Protein AF-A0A2S9F6Z8-F1 (afdb_monomer)

Mean predicted aligned error: 4.79 Å

Radius of gyration: 13.02 Å; Cα contacts (8 Å, |Δi|>4): 115; chains: 1; bounding box: 36×22×30 Å

Nearest PDB structures (foldseek):
  5nxl-assembly1_A  TM=7.318E-01  e=9.698E-03  T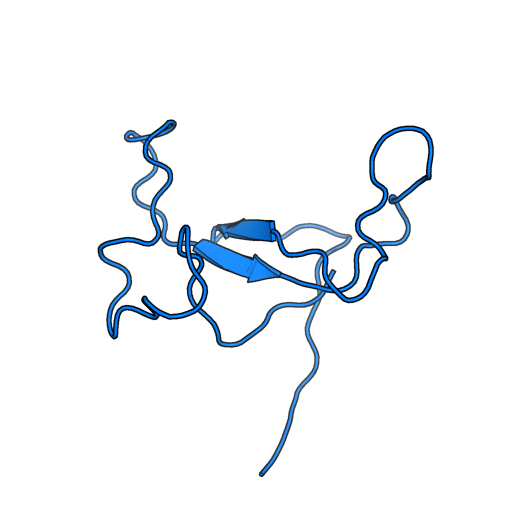hermomonospora curvata DSM 43183

Solvent-accessible surface area (backbone atoms only — not comparable to full-atom values): 4756 Å² total; per-residue (Å²): 40,28,54,52,95,46,62,30,42,100,53,86,84,60,59,65,99,52,67,84,71,22,49,4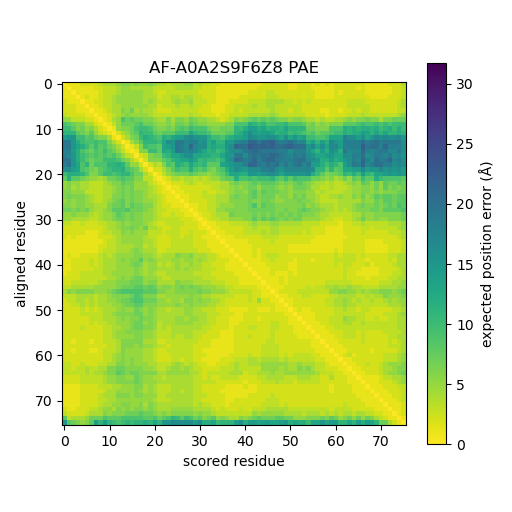9,87,91,43,73,89,49,88,52,43,18,29,29,30,34,55,30,42,95,80,52,39,82,93,81,36,73,34,58,41,85,88,36,72,43,74,41,51,77,88,64,87,53,100,59,55,52,69,74,89,84,87,133

pLDDT: mean 88.37, std 11.23, range [56.84, 97.81]

Foldseek 3Di:
DAFDPFFDDPDPPPRDPDQPRQDDPVCVVDPFGWGKDAQDFPVADPVPHPRNDRPHIDTDGPVDDDPGYYHDDDDD

Secondary structure (DSSP, 8-state):
-EEEEEE--SSSS---SSGGG-S-TT-TT----EEEEES--TT--TTT--TTSTT-EEEEETT---TT-EE-----

Structure (mmCIF, N/CA/C/O backbone):
data_AF-A0A2S9F6Z8-F1
#
_entry.id   AF-A0A2S9F6Z8-F1
#
loop_
_atom_site.group_PDB
_atom_site.id
_atom_site.type_symbol
_atom_site.label_atom_id
_atom_site.label_alt_id
_atom_site.label_comp_id
_atom_site.label_asym_id
_atom_site.label_entity_id
_atom_site.label_seq_id
_atom_site.pdbx_PDB_ins_code
_atom_site.Cartn_x
_atom_site.Cartn_y
_atom_site.Cartn_z
_atom_site.occupancy
_atom_site.B_iso_or_equiv
_atom_site.auth_seq_id
_atom_site.auth_comp_id
_atom_site.auth_asym_id
_atom_site.auth_atom_id
_atom_site.pdbx_PDB_model_num
ATOM 1 N N . TRP A 1 1 ? 3.872 -0.863 -5.111 1.00 97.56 1 TRP A N 1
ATOM 2 C CA . TRP A 1 1 ? 3.055 -1.416 -4.017 1.00 97.56 1 TRP A CA 1
ATOM 3 C C . TRP A 1 1 ? 1.785 -0.615 -3.963 1.00 97.56 1 TRP A C 1
ATOM 5 O O . TRP A 1 1 ? 1.826 0.556 -4.317 1.00 97.56 1 TRP A O 1
ATOM 15 N N 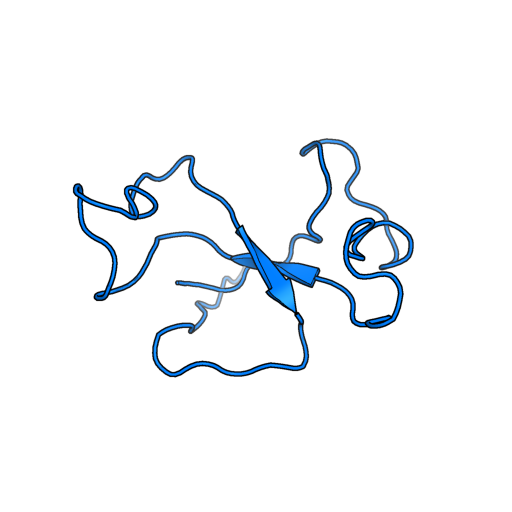. GLU A 1 2 ? 0.689 -1.211 -3.523 1.00 97.50 2 GLU A N 1
ATOM 16 C CA . GLU A 1 2 ? -0.597 -0.524 -3.467 1.00 97.50 2 GLU A CA 1
ATOM 17 C C . GLU A 1 2 ? -1.267 -0.693 -2.111 1.00 97.50 2 GLU A C 1
ATOM 19 O O . GLU A 1 2 ? -1.332 -1.812 -1.588 1.00 97.50 2 GLU A O 1
ATOM 24 N N . TRP A 1 3 ? -1.751 0.418 -1.555 1.00 96.25 3 TRP A N 1
ATOM 25 C CA . TRP A 1 3 ? -2.559 0.431 -0.341 1.00 96.25 3 TRP A CA 1
ATOM 26 C C . TRP A 1 3 ? -3.879 -0.310 -0.526 1.00 96.25 3 TRP A C 1
ATOM 28 O O . TRP A 1 3 ? -4.526 -0.222 -1.568 1.00 96.25 3 TRP A O 1
ATOM 38 N N . THR A 1 4 ? -4.290 -1.003 0.532 1.00 93.62 4 THR A N 1
ATOM 39 C CA . THR A 1 4 ? -5.603 -1.642 0.640 1.00 93.62 4 THR A CA 1
ATOM 40 C C . THR A 1 4 ? -6.351 -1.102 1.852 1.00 93.62 4 THR A C 1
ATOM 42 O O . THR A 1 4 ? -5.771 -0.424 2.707 1.00 93.62 4 THR A O 1
ATOM 45 N N . CYS A 1 5 ? -7.648 -1.404 1.935 1.00 90.62 5 CYS A N 1
ATOM 46 C CA . CYS A 1 5 ? -8.442 -0.958 3.068 1.00 90.62 5 CYS A CA 1
ATOM 47 C C . CYS A 1 5 ? -8.149 -1.732 4.367 1.00 90.62 5 CYS A C 1
ATOM 49 O O . CYS A 1 5 ? -8.464 -1.240 5.452 1.00 90.62 5 CYS A O 1
ATOM 51 N N . ASP A 1 6 ? -7.513 -2.895 4.245 1.00 88.88 6 ASP A N 1
ATOM 52 C CA . ASP A 1 6 ? -7.320 -3.872 5.309 1.00 88.88 6 ASP A CA 1
ATOM 53 C C . ASP A 1 6 ? -6.251 -3.445 6.322 1.00 88.88 6 ASP A C 1
ATOM 55 O O . ASP A 1 6 ? -5.151 -3.002 5.963 1.00 88.88 6 ASP A O 1
ATOM 59 N N . TRP A 1 7 ? -6.547 -3.646 7.603 1.00 89.25 7 TRP A N 1
ATOM 60 C CA . TRP A 1 7 ? -5.565 -3.522 8.676 1.00 89.25 7 TRP A CA 1
ATOM 61 C C . TRP A 1 7 ? -4.618 -4.727 8.679 1.00 89.25 7 TRP A C 1
ATOM 63 O O . TRP A 1 7 ? -5.009 -5.855 8.375 1.00 89.25 7 TRP A O 1
ATOM 73 N N . TYR A 1 8 ? -3.338 -4.511 8.994 1.00 87.69 8 TYR A N 1
ATOM 74 C CA . TYR A 1 8 ? -2.379 -5.611 9.010 1.00 87.69 8 TYR A CA 1
ATOM 75 C C . TYR A 1 8 ? -2.431 -6.369 10.343 1.00 87.69 8 TYR A C 1
ATOM 77 O O . TYR A 1 8 ? -1.988 -5.849 11.357 1.00 87.69 8 TYR A O 1
ATOM 85 N N . GLY A 1 9 ? -2.903 -7.618 10.314 1.00 82.31 9 GLY A N 1
ATOM 86 C CA . GLY A 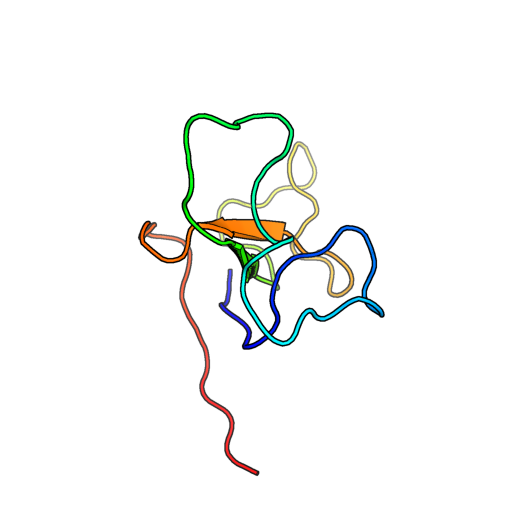1 9 ? -2.795 -8.584 11.420 1.00 82.31 9 GLY A CA 1
ATOM 87 C C . GLY A 1 9 ? -1.926 -9.802 11.078 1.00 82.31 9 GLY A C 1
ATOM 88 O O . GLY A 1 9 ? -1.582 -10.018 9.912 1.00 82.31 9 GLY A O 1
ATOM 89 N N . SER A 1 10 ? -1.576 -10.623 12.072 1.00 75.06 10 SER A N 1
ATOM 90 C CA . SER A 1 10 ? -0.841 -11.887 11.861 1.00 75.06 10 SER A CA 1
ATOM 91 C C . SER A 1 10 ? -1.635 -12.876 10.998 1.00 75.06 10 SER A C 1
ATOM 93 O O . SER A 1 10 ? -1.074 -13.509 10.102 1.00 75.06 10 SER A O 1
ATOM 95 N N . THR A 1 11 ? -2.952 -12.943 11.202 1.00 73.81 11 THR A N 1
ATOM 96 C CA . THR A 1 11 ? -3.891 -13.707 10.372 1.00 73.81 11 THR A CA 1
ATOM 97 C C . THR A 1 11 ? -4.722 -12.777 9.479 1.00 73.81 11 THR A C 1
ATOM 99 O O . THR A 1 11 ? -4.617 -11.551 9.558 1.00 73.81 11 THR A O 1
ATOM 102 N N . ARG A 1 12 ? -5.478 -13.345 8.531 1.00 66.88 12 ARG A N 1
ATOM 103 C CA . ARG A 1 12 ? -6.435 -12.592 7.695 1.00 66.88 12 ARG A CA 1
ATOM 104 C C . ARG A 1 12 ? -7.811 -12.460 8.354 1.00 66.88 12 ARG A C 1
ATOM 106 O O . ARG A 1 12 ? -8.546 -11.557 7.971 1.00 66.88 12 ARG A O 1
ATOM 113 N N . ASP A 1 13 ? -8.109 -13.323 9.325 1.00 63.38 13 ASP A N 1
ATOM 114 C CA . ASP A 1 13 ? -9.424 -13.427 9.967 1.00 63.38 13 ASP A CA 1
ATOM 115 C C . ASP A 1 13 ? -9.605 -12.421 11.103 1.00 63.38 13 ASP A C 1
ATOM 117 O O . ASP A 1 13 ? -10.704 -11.925 11.333 1.00 63.38 13 ASP A O 1
ATOM 121 N N . THR A 1 14 ? -8.521 -12.034 11.772 1.00 56.84 14 THR A N 1
ATOM 122 C CA . THR A 1 14 ? -8.541 -10.931 12.732 1.00 56.84 14 THR A CA 1
ATOM 123 C C . THR A 1 14 ? -8.324 -9.616 11.992 1.00 56.84 14 THR A C 1
ATOM 125 O O . THR A 1 14 ? -7.209 -9.097 11.939 1.00 56.84 14 THR A O 1
ATOM 128 N N . GLN A 1 15 ? -9.382 -9.099 11.373 1.00 62.94 15 GLN A N 1
ATOM 129 C CA . GLN A 1 15 ? -9.471 -7.688 10.999 1.00 62.94 15 GLN A CA 1
ATOM 130 C C . GLN A 1 15 ? -10.043 -6.954 12.210 1.00 62.94 15 GLN A C 1
ATOM 132 O O . GLN A 1 15 ? -11.264 -6.957 12.391 1.00 62.94 15 GLN A O 1
ATOM 137 N N . PRO A 1 16 ? -9.212 -6.377 13.093 1.00 59.94 16 PRO A N 1
ATOM 138 C CA . PRO A 1 16 ? -9.758 -5.610 14.191 1.00 59.94 16 PRO A CA 1
ATOM 139 C C . PRO A 1 16 ? -10.507 -4.408 13.600 1.00 59.94 16 PRO A C 1
ATOM 141 O O . PRO A 1 16 ? -10.072 -3.791 12.625 1.00 59.94 16 PRO A O 1
ATOM 144 N N . CYS A 1 17 ? -11.644 -4.063 14.204 1.00 63.06 17 CYS A N 1
ATOM 145 C CA . CYS A 1 17 ? -12.464 -2.906 13.819 1.00 63.06 17 CYS A CA 1
ATOM 146 C C . CYS A 1 17 ? -11.702 -1.569 13.853 1.00 63.06 17 CYS A C 1
ATOM 148 O O . CYS A 1 17 ? -12.150 -0.538 13.360 1.00 63.06 17 CYS A O 1
ATOM 150 N N . CYS A 1 18 ? -10.561 -1.605 14.522 1.00 58.72 18 CYS A N 1
ATOM 151 C CA . CYS A 1 18 ? -9.944 -0.548 15.273 1.00 58.72 18 CYS A CA 1
ATOM 152 C C . CYS A 1 18 ? -8.454 -0.914 15.345 1.00 58.72 18 CYS A C 1
ATOM 154 O O . CYS A 1 18 ? -8.102 -2.075 15.524 1.00 58.72 18 CYS A O 1
ATOM 156 N N . ALA A 1 19 ? -7.554 0.051 15.178 1.00 65.19 19 ALA A N 1
ATOM 157 C CA . ALA A 1 19 ? -6.135 -0.203 14.911 1.00 65.19 19 ALA A CA 1
ATOM 158 C C . ALA A 1 19 ? -5.320 -0.869 16.054 1.00 65.19 19 ALA A C 1
ATOM 160 O O . ALA A 1 19 ? -4.100 -0.995 15.933 1.00 65.19 19 ALA A O 1
ATOM 161 N N . ALA A 1 20 ? -5.975 -1.282 17.145 1.00 61.81 20 ALA A N 1
ATOM 162 C CA . ALA A 1 20 ? -5.384 -1.717 18.410 1.00 61.81 20 ALA A CA 1
ATOM 163 C C . ALA A 1 20 ? -4.350 -2.854 18.274 1.00 61.81 20 ALA A C 1
ATOM 165 O O . ALA A 1 20 ? -3.336 -2.810 18.962 1.00 61.81 20 ALA A O 1
ATOM 166 N N . ASP A 1 21 ? -4.536 -3.779 17.326 1.00 70.94 21 ASP A N 1
ATOM 167 C CA . ASP A 1 21 ? -3.650 -4.943 17.131 1.00 70.94 21 ASP A CA 1
A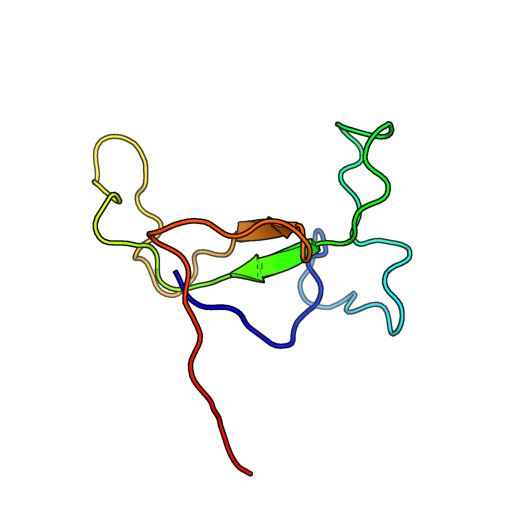TOM 168 C C . ASP A 1 21 ? -2.777 -4.849 15.867 1.00 70.94 21 ASP A C 1
ATOM 170 O O . ASP A 1 21 ? -2.266 -5.849 15.363 1.00 70.94 21 ASP A O 1
ATOM 174 N N . THR A 1 22 ? -2.625 -3.645 15.308 1.00 79.44 22 THR A N 1
ATOM 175 C CA . THR A 1 22 ? -1.946 -3.437 14.009 1.00 79.44 22 THR A CA 1
ATOM 176 C C . THR A 1 22 ? -0.522 -2.899 14.136 1.00 79.44 22 THR A C 1
ATOM 178 O O . THR A 1 22 ? 0.149 -2.643 13.130 1.00 79.44 22 THR A O 1
ATOM 181 N N . TYR A 1 23 ? -0.060 -2.703 15.370 1.00 84.94 23 TYR A N 1
ATOM 182 C CA . TYR A 1 23 ? 1.289 -2.241 15.670 1.00 84.94 23 TYR A CA 1
ATOM 183 C C . TYR A 1 23 ? 2.313 -3.364 15.512 1.00 84.94 23 TYR A C 1
ATOM 185 O O . TYR A 1 23 ? 1.989 -4.549 15.485 1.00 84.94 23 TYR A O 1
ATOM 193 N N . ASP A 1 24 ? 3.581 -2.979 15.414 1.00 84.88 24 ASP A N 1
ATOM 194 C CA . ASP A 1 24 ? 4.678 -3.939 15.395 1.00 84.88 24 ASP A CA 1
ATOM 195 C C . ASP A 1 24 ? 5.061 -4.332 16.819 1.00 84.88 24 ASP A C 1
ATOM 197 O O . ASP A 1 24 ? 5.594 -3.484 17.542 1.00 84.88 24 ASP A O 1
ATOM 201 N N . PRO A 1 25 ? 4.867 -5.594 17.231 1.00 84.06 25 PRO A N 1
ATOM 202 C CA . PRO A 1 25 ? 5.304 -6.030 18.551 1.00 84.06 25 PRO A CA 1
ATOM 203 C C . PRO A 1 25 ? 6.829 -5.935 18.713 1.00 84.06 25 PRO A C 1
ATOM 205 O O . PRO A 1 25 ? 7.315 -5.812 19.834 1.00 84.06 25 PRO A O 1
ATOM 208 N N . HIS A 1 26 ? 7.594 -5.941 17.615 1.00 87.06 26 HIS A N 1
ATOM 209 C CA . HIS A 1 26 ? 9.051 -5.806 17.650 1.00 87.06 26 HIS A CA 1
ATOM 210 C C . HIS A 1 26 ? 9.532 -4.351 17.661 1.00 87.06 26 HIS A C 1
ATOM 212 O O . HIS A 1 26 ? 10.728 -4.111 17.814 1.00 87.06 26 HIS A O 1
ATOM 218 N N . GLN A 1 27 ? 8.632 -3.376 17.491 1.00 87.69 27 GLN A N 1
ATOM 219 C CA . GLN A 1 27 ? 8.967 -1.950 17.543 1.00 87.69 27 GLN A CA 1
ATOM 220 C C . GLN A 1 27 ? 7.941 -1.171 18.385 1.00 87.69 27 GLN A C 1
ATOM 222 O O . GLN A 1 27 ? 7.247 -0.291 17.863 1.00 87.69 27 GLN A O 1
ATOM 227 N N . PRO A 1 28 ? 7.835 -1.470 19.694 1.00 86.88 28 PRO A N 1
ATOM 228 C CA . PRO A 1 28 ? 6.801 -0.920 20.575 1.00 86.88 28 PRO A CA 1
ATOM 229 C C . PRO A 1 28 ? 6.870 0.607 20.744 1.00 86.88 28 PRO A C 1
ATOM 231 O O . PRO A 1 28 ? 5.883 1.233 21.131 1.00 86.88 28 PRO A O 1
ATOM 234 N N . GLN A 1 29 ? 8.015 1.223 20.441 1.00 90.81 29 GLN A N 1
ATOM 235 C CA . GLN A 1 29 ? 8.189 2.674 20.449 1.00 90.81 29 GLN A CA 1
ATOM 236 C C . GLN A 1 29 ? 7.358 3.383 19.369 1.00 90.81 29 GLN A C 1
ATOM 238 O O . GLN A 1 29 ? 6.992 4.544 19.542 1.00 90.81 29 GLN A O 1
ATOM 243 N N . PHE A 1 30 ? 7.026 2.700 18.268 1.00 87.19 30 PHE A N 1
ATOM 244 C CA . PHE A 1 30 ? 6.254 3.276 17.172 1.00 87.19 30 PHE A CA 1
ATOM 245 C C . PHE A 1 30 ? 4.791 2.853 17.271 1.00 87.19 30 PHE A C 1
ATOM 247 O O . PHE A 1 30 ? 4.371 1.835 16.723 1.00 87.19 30 PHE A O 1
ATOM 254 N N . LYS A 1 31 ? 3.982 3.693 17.920 1.00 87.88 31 LYS A N 1
ATOM 255 C CA . LYS A 1 31 ? 2.523 3.521 18.038 1.00 87.88 31 LYS A CA 1
ATOM 256 C C . LYS A 1 31 ? 1.775 3.998 16.790 1.00 87.88 31 LYS A C 1
ATOM 258 O O . LYS A 1 31 ? 0.736 4.645 16.883 1.00 87.88 31 LYS A O 1
ATOM 263 N N . VAL A 1 32 ? 2.328 3.699 15.616 1.00 90.00 32 VAL A N 1
ATOM 264 C CA . VAL A 1 32 ? 1.729 4.045 14.326 1.00 90.00 32 VAL A CA 1
ATOM 265 C C . VAL A 1 32 ? 1.089 2.793 13.741 1.00 90.00 32 VAL A C 1
ATOM 267 O O . VAL A 1 32 ? 1.788 1.789 13.547 1.00 90.00 32 VAL A O 1
ATOM 270 N N . PRO A 1 33 ? -0.219 2.822 13.453 1.00 89.56 33 PRO A N 1
ATOM 271 C CA . PRO A 1 33 ? -0.915 1.648 12.969 1.00 89.56 33 PRO A CA 1
ATOM 272 C C . PRO A 1 33 ? -0.510 1.321 11.532 1.00 89.56 33 PRO A C 1
ATOM 274 O O . PRO A 1 33 ? -0.048 2.185 10.776 1.00 89.56 33 PRO A O 1
ATOM 277 N N . ARG A 1 34 ? -0.671 0.053 11.144 1.00 91.06 34 ARG A N 1
ATOM 278 C CA . ARG A 1 34 ? -0.196 -0.441 9.847 1.00 91.06 34 ARG A CA 1
ATOM 279 C C . ARG A 1 34 ? -1.315 -1.055 9.025 1.00 91.06 34 ARG A C 1
ATOM 281 O O . ARG A 1 34 ? -2.043 -1.926 9.498 1.00 91.06 34 ARG A O 1
ATOM 288 N N . ARG A 1 35 ? -1.409 -0.657 7.756 1.00 92.12 35 ARG A N 1
ATOM 289 C CA . ARG A 1 35 ? -2.331 -1.276 6.789 1.00 92.12 35 ARG A CA 1
ATOM 290 C C . ARG A 1 35 ? -1.588 -2.194 5.838 1.00 92.12 35 ARG A C 1
ATOM 292 O O . ARG A 1 35 ? -0.359 -2.149 5.715 1.00 92.12 35 ARG A O 1
ATOM 299 N N . VAL A 1 36 ? -2.349 -3.068 5.194 1.00 93.25 36 VAL A N 1
ATOM 300 C CA . VAL A 1 36 ? -1.817 -4.005 4.215 1.00 93.25 36 VAL A CA 1
ATOM 301 C C . VAL A 1 36 ? -1.518 -3.267 2.908 1.00 93.25 36 VAL A C 1
ATOM 303 O O . VAL A 1 36 ? -2.382 -2.597 2.339 1.00 93.25 36 VAL A O 1
ATOM 306 N N . ILE A 1 37 ? -0.304 -3.462 2.397 1.00 95.88 37 ILE A N 1
ATOM 307 C CA . ILE A 1 37 ? 0.066 -3.155 1.014 1.00 95.88 37 ILE A CA 1
ATOM 308 C C . ILE A 1 37 ? 0.254 -4.452 0.215 1.00 95.88 37 ILE A C 1
ATOM 310 O O . ILE A 1 37 ? 0.669 -5.488 0.760 1.00 95.88 37 ILE A O 1
ATOM 314 N N . LYS A 1 38 ? -0.058 -4.407 -1.085 1.00 96.75 38 LYS A N 1
ATOM 315 C CA . LYS A 1 38 ? 0.001 -5.548 -2.021 1.00 96.75 38 LYS A CA 1
ATOM 316 C C . LYS A 1 38 ? 0.738 -5.198 -3.324 1.00 96.75 38 LYS A C 1
ATOM 318 O O . LYS A 1 38 ? 1.021 -4.034 -3.601 1.00 96.75 38 LYS A O 1
ATOM 323 N N . GLY A 1 39 ? 1.061 -6.225 -4.112 1.00 96.31 39 GLY A N 1
ATOM 324 C CA . GLY A 1 39 ? 1.482 -6.102 -5.515 1.00 96.31 39 GLY A CA 1
ATOM 325 C C . GLY A 1 39 ? 2.984 -5.942 -5.782 1.00 96.31 39 GLY A C 1
ATOM 326 O O . GLY A 1 39 ? 3.402 -6.128 -6.916 1.00 96.31 39 GLY A O 1
ATOM 327 N N . GLY A 1 40 ? 3.815 -5.642 -4.777 1.00 96.69 40 GLY A N 1
ATOM 328 C CA . GLY A 1 40 ? 5.241 -5.366 -5.011 1.00 96.69 40 GLY A CA 1
ATOM 329 C C . GLY A 1 40 ? 5.476 -4.025 -5.719 1.00 96.69 40 GLY A C 1
ATOM 330 O O . GLY A 1 40 ? 4.538 -3.266 -5.954 1.00 96.69 40 GLY A O 1
ATOM 331 N N . SER A 1 41 ? 6.726 -3.673 -6.011 1.00 97.62 41 SER A N 1
ATOM 332 C CA . SER A 1 41 ? 7.096 -2.452 -6.752 1.00 97.62 41 SER A CA 1
ATOM 333 C C . SER A 1 41 ? 8.196 -2.733 -7.774 1.00 97.62 41 SER A C 1
ATOM 335 O O . SER A 1 41 ? 8.731 -3.836 -7.806 1.00 97.62 41 SER A O 1
ATOM 337 N N . PHE A 1 42 ? 8.579 -1.713 -8.554 1.00 96.62 42 PHE A N 1
ATOM 338 C CA . PHE A 1 42 ? 9.691 -1.775 -9.515 1.00 96.62 42 PHE A CA 1
ATOM 339 C C . PHE A 1 42 ? 11.053 -2.103 -8.882 1.00 96.62 42 PHE A C 1
ATOM 341 O O . PHE A 1 42 ? 12.002 -2.400 -9.594 1.00 96.62 42 PHE A O 1
ATOM 348 N N . LEU A 1 43 ? 11.161 -2.043 -7.552 1.00 97.38 43 LEU A N 1
ATOM 349 C CA . LEU A 1 43 ? 12.370 -2.445 -6.845 1.00 97.38 43 LEU A CA 1
ATOM 350 C C . LEU A 1 43 ? 12.445 -3.967 -6.663 1.00 97.38 43 LEU A C 1
ATOM 352 O O . LEU A 1 43 ? 13.543 -4.499 -6.547 1.00 97.38 43 LEU A O 1
ATOM 356 N N . CYS A 1 44 ? 11.316 -4.681 -6.608 1.00 97.00 44 CYS A N 1
ATOM 357 C CA . CYS A 1 44 ? 11.282 -6.115 -6.316 1.00 97.00 44 CYS A CA 1
ATOM 358 C C . CYS A 1 44 ? 12.102 -6.939 -7.323 1.00 97.00 44 CYS A C 1
ATOM 360 O O . CYS A 1 44 ? 11.950 -6.775 -8.528 1.00 97.00 44 CYS A O 1
ATOM 362 N N . ALA A 1 45 ? 12.908 -7.876 -6.816 1.00 97.06 45 ALA A N 1
ATOM 363 C CA . ALA A 1 45 ? 13.682 -8.819 -7.619 1.00 97.06 45 ALA A CA 1
ATOM 364 C C . ALA A 1 45 ? 13.766 -10.186 -6.929 1.00 97.06 45 ALA A C 1
ATOM 366 O O . ALA A 1 45 ? 13.627 -10.282 -5.704 1.00 97.06 45 ALA A O 1
ATOM 367 N N . ASP A 1 46 ? 14.035 -11.234 -7.703 1.00 96.06 46 ASP A N 1
ATOM 368 C CA . ASP A 1 46 ? 14.050 -12.623 -7.222 1.00 96.06 46 ASP A CA 1
ATOM 369 C C . ASP A 1 46 ? 15.118 -12.888 -6.161 1.00 96.06 46 ASP A C 1
ATOM 371 O O . ASP A 1 46 ? 14.910 -13.691 -5.254 1.00 96.06 46 ASP A O 1
ATOM 375 N N . SER A 1 47 ? 16.223 -12.145 -6.214 1.00 96.88 47 SER A N 1
ATOM 376 C CA . SER A 1 47 ? 17.340 -12.272 -5.279 1.00 96.88 47 SER A CA 1
ATOM 377 C C . SER A 1 47 ? 17.008 -11.858 -3.844 1.00 96.88 47 SER A C 1
ATOM 379 O O . SER A 1 47 ? 17.693 -12.293 -2.923 1.00 96.88 47 SER A O 1
ATOM 381 N N . TYR A 1 48 ? 15.988 -11.019 -3.622 1.00 94.75 48 TYR A N 1
ATOM 382 C CA . TYR A 1 48 ? 15.749 -10.454 -2.285 1.00 94.75 48 TYR A CA 1
ATOM 383 C C . TYR A 1 48 ? 14.279 -10.170 -1.940 1.00 94.75 48 TYR A C 1
ATOM 385 O O . TYR A 1 48 ? 13.904 -10.151 -0.765 1.00 94.75 48 TYR A O 1
ATOM 393 N N . CYS A 1 49 ? 13.414 -9.936 -2.930 1.00 93.94 49 CYS A N 1
ATOM 394 C CA . CYS A 1 49 ? 12.028 -9.540 -2.703 1.00 93.94 49 CYS A CA 1
ATOM 395 C C . CYS A 1 49 ? 11.090 -10.077 -3.791 1.00 93.94 49 CYS A C 1
ATOM 397 O O . CYS A 1 49 ? 10.614 -9.346 -4.656 1.00 93.94 49 CYS A O 1
ATOM 399 N N . MET A 1 50 ? 10.711 -11.349 -3.666 1.00 95.12 50 MET A N 1
ATOM 400 C CA . MET A 1 50 ? 9.691 -12.009 -4.498 1.00 95.12 50 MET A CA 1
ATOM 401 C C . MET A 1 50 ? 8.249 -11.631 -4.093 1.00 95.12 50 MET A C 1
ATOM 403 O O . MET A 1 50 ? 7.375 -12.492 -3.928 1.00 95.12 50 MET A O 1
ATOM 407 N N . ARG A 1 51 ? 7.988 -10.345 -3.824 1.00 96.31 51 ARG A N 1
ATOM 408 C CA . ARG A 1 51 ? 6.684 -9.853 -3.327 1.00 96.31 51 ARG A CA 1
ATOM 409 C C . ARG A 1 51 ? 5.780 -9.249 -4.398 1.00 96.31 51 ARG A C 1
ATOM 411 O O . ARG A 1 51 ? 4.694 -8.784 -4.069 1.00 96.31 51 ARG A O 1
ATOM 418 N N . TYR A 1 52 ? 6.186 -9.339 -5.659 1.00 94.88 52 TYR A N 1
ATOM 419 C CA . TYR A 1 52 ? 5.303 -9.136 -6.807 1.00 94.88 52 TYR A CA 1
ATOM 420 C C . TYR A 1 52 ? 4.248 -10.259 -6.942 1.00 94.88 52 TYR A C 1
ATOM 422 O O . TYR A 1 52 ? 3.268 -10.114 -7.664 1.00 94.88 52 TYR A O 1
ATOM 430 N N . ARG A 1 53 ? 4.414 -11.385 -6.226 1.00 95.69 53 ARG A N 1
ATOM 431 C CA . ARG A 1 53 ? 3.453 -12.501 -6.214 1.00 95.69 53 ARG A CA 1
ATOM 432 C C . ARG A 1 53 ? 2.096 -12.065 -5.629 1.00 95.69 53 ARG A C 1
ATOM 434 O O . ARG A 1 53 ? 2.088 -11.488 -4.540 1.00 95.69 53 ARG A O 1
ATOM 441 N N . PRO A 1 54 ? 0.947 -12.439 -6.227 1.00 93.75 54 PRO A N 1
ATOM 442 C CA . PRO A 1 54 ? -0.384 -12.027 -5.754 1.00 93.75 54 PRO A CA 1
ATOM 443 C C . PRO A 1 54 ? -0.679 -12.345 -4.279 1.00 93.75 54 PRO A C 1
ATOM 445 O O . PRO A 1 54 ? -1.328 -11.566 -3.578 1.00 93.75 54 PRO A O 1
ATOM 448 N N . ALA A 1 55 ? -0.161 -13.463 -3.764 1.00 92.00 55 ALA A N 1
ATOM 449 C CA . ALA A 1 55 ? 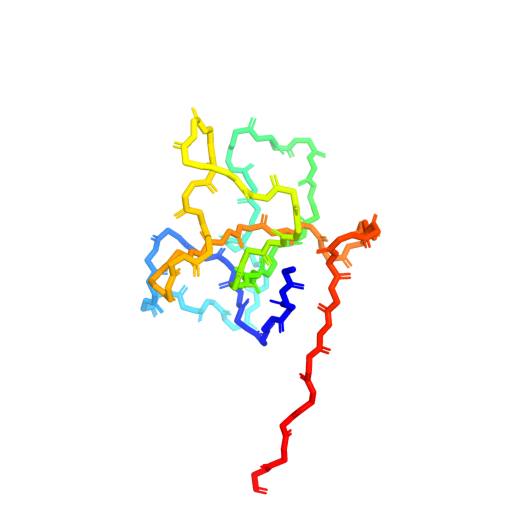-0.339 -13.856 -2.366 1.00 92.00 55 ALA A CA 1
ATOM 450 C C . ALA A 1 55 ? 0.441 -12.963 -1.378 1.00 92.00 55 ALA A C 1
ATOM 452 O O . ALA A 1 55 ? 0.019 -12.797 -0.232 1.00 92.00 55 ALA A O 1
ATOM 453 N N . ALA A 1 56 ? 1.532 -12.319 -1.804 1.00 94.00 56 ALA A N 1
ATOM 454 C CA . ALA A 1 56 ? 2.403 -11.549 -0.920 1.00 94.00 56 ALA A CA 1
ATOM 455 C C . ALA A 1 56 ? 1.688 -10.321 -0.338 1.00 94.00 56 ALA A C 1
ATOM 457 O O . ALA A 1 56 ? 1.007 -9.585 -1.049 1.00 94.00 56 ALA A O 1
ATOM 458 N N . ARG A 1 57 ? 1.836 -10.095 0.968 1.00 92.75 57 ARG A N 1
ATOM 459 C CA . ARG A 1 57 ? 1.290 -8.944 1.705 1.00 92.75 57 ARG A CA 1
ATOM 460 C C . ARG A 1 57 ? 2.360 -8.367 2.616 1.00 92.75 57 ARG A C 1
ATOM 462 O O . ARG A 1 57 ? 3.196 -9.122 3.119 1.00 92.75 57 ARG A O 1
ATOM 469 N N . ARG A 1 58 ? 2.348 -7.052 2.834 1.00 93.44 58 ARG A N 1
ATOM 470 C CA . ARG A 1 58 ? 3.259 -6.399 3.783 1.00 93.44 58 ARG A CA 1
ATOM 471 C C . ARG A 1 58 ? 2.555 -5.358 4.646 1.00 93.44 58 ARG A C 1
ATOM 473 O O . ARG A 1 58 ? 1.576 -4.780 4.182 1.00 93.44 58 ARG A O 1
ATOM 480 N N . PRO A 1 59 ? 3.031 -5.156 5.885 1.00 92.62 59 PRO A N 1
ATOM 481 C CA . PRO A 1 59 ? 2.588 -4.055 6.722 1.00 92.62 59 PRO A CA 1
ATOM 482 C C . PRO A 1 59 ? 3.305 -2.771 6.304 1.00 92.62 59 PRO A C 1
ATOM 484 O O . PRO A 1 59 ? 4.518 -2.804 6.094 1.00 92.62 59 PRO A O 1
ATOM 487 N N . GLN A 1 60 ? 2.580 -1.656 6.238 1.00 93.94 60 GLN A N 1
ATOM 488 C CA . GLN A 1 60 ? 3.160 -0.319 6.098 1.00 93.94 60 GLN A CA 1
ATOM 489 C C . GLN A 1 60 ? 2.487 0.657 7.064 1.00 93.94 60 GLN A C 1
ATOM 491 O O . GLN A 1 60 ? 1.264 0.628 7.218 1.00 93.94 60 GLN A O 1
ATO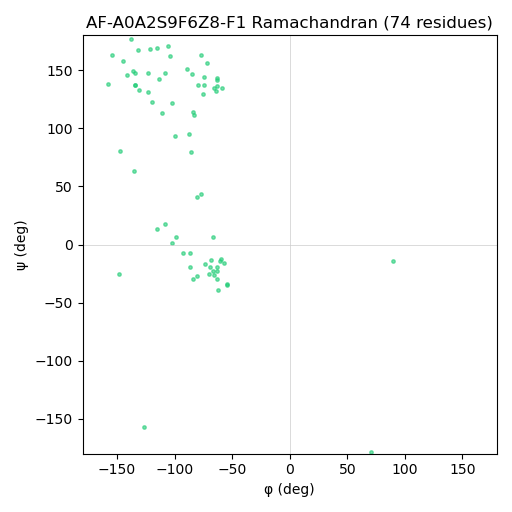M 496 N N . GLN A 1 61 ? 3.293 1.499 7.717 1.00 93.75 61 GLN A N 1
ATOM 497 C CA . GLN A 1 61 ? 2.824 2.576 8.595 1.00 93.75 61 GLN A CA 1
ATOM 4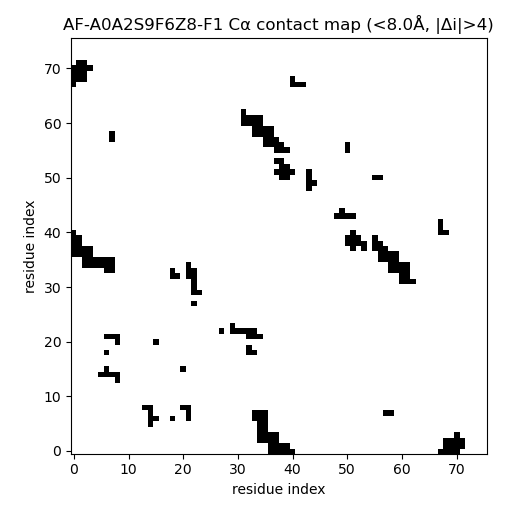98 C C . GLN A 1 61 ? 2.033 3.616 7.801 1.00 93.75 61 GLN A C 1
ATOM 500 O O . GLN A 1 61 ? 2.463 4.039 6.729 1.00 93.75 61 GLN A O 1
ATOM 505 N N . VAL A 1 62 ? 0.863 4.001 8.313 1.00 92.56 62 VAL A N 1
ATOM 506 C CA . VAL A 1 62 ? -0.093 4.855 7.582 1.00 92.56 62 VAL A CA 1
ATOM 507 C C . VAL A 1 62 ? 0.367 6.301 7.382 1.00 92.56 62 VAL A C 1
ATOM 509 O O . VAL A 1 62 ? -0.160 6.982 6.509 1.00 92.56 62 VAL A O 1
ATOM 512 N N . ASP A 1 63 ? 1.330 6.769 8.171 1.00 93.31 63 ASP A N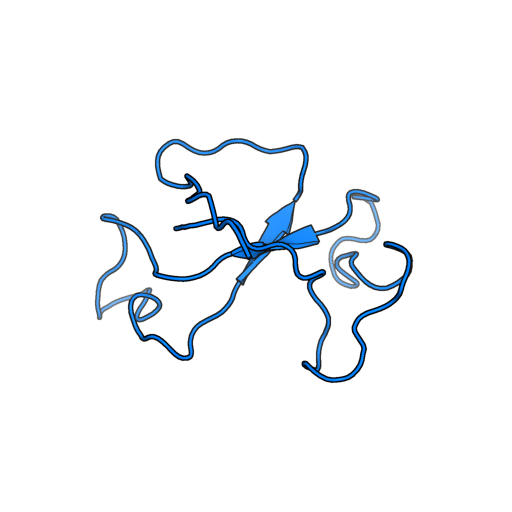 1
ATOM 513 C CA . ASP A 1 63 ? 1.856 8.138 8.145 1.00 93.31 63 ASP A CA 1
ATOM 514 C C . ASP A 1 63 ? 3.080 8.308 7.230 1.00 93.31 63 ASP A C 1
ATOM 516 O O . ASP A 1 63 ? 3.541 9.425 7.004 1.00 93.31 63 ASP A O 1
ATOM 520 N N . THR A 1 64 ? 3.612 7.207 6.694 1.00 92.50 64 THR A N 1
ATOM 521 C CA . THR A 1 64 ? 4.901 7.196 6.006 1.00 92.50 64 THR A CA 1
ATOM 522 C C . THR A 1 64 ? 4.724 6.959 4.510 1.00 92.50 64 THR A C 1
ATOM 524 O O . THR A 1 64 ? 4.351 5.867 4.065 1.00 92.50 64 THR A O 1
ATOM 527 N N . GLY A 1 65 ? 5.053 7.982 3.719 1.00 93.44 65 GLY A N 1
ATOM 528 C CA . GLY A 1 65 ? 5.092 7.918 2.258 1.00 93.44 65 GLY A CA 1
ATOM 529 C C . GLY A 1 65 ? 6.416 7.371 1.719 1.00 93.44 65 GLY A C 1
ATOM 530 O O . GLY A 1 65 ? 7.482 7.613 2.279 1.00 93.44 65 GLY A O 1
ATOM 531 N N . MET A 1 66 ? 6.360 6.647 0.598 1.00 96.25 66 MET A N 1
ATOM 532 C CA . MET A 1 66 ? 7.542 6.164 -0.126 1.00 96.25 66 MET A CA 1
ATOM 533 C C . MET A 1 66 ? 7.300 6.257 -1.634 1.00 96.25 66 MET A C 1
ATOM 535 O O . MET A 1 66 ? 6.193 5.994 -2.099 1.00 96.25 66 MET A O 1
ATOM 539 N N . SER A 1 67 ? 8.345 6.539 -2.416 1.00 97.81 67 SER A N 1
ATOM 540 C CA . SER A 1 67 ? 8.267 6.727 -3.879 1.00 97.81 67 SER A CA 1
ATOM 541 C C . SER A 1 67 ? 7.749 5.518 -4.672 1.00 97.81 67 SER A C 1
ATOM 543 O O . SER A 1 67 ? 7.406 5.642 -5.842 1.00 97.81 67 SER A O 1
ATOM 545 N N . HIS A 1 68 ? 7.697 4.336 -4.058 1.00 97.25 68 HIS A N 1
ATOM 546 C CA . HIS A 1 68 ? 7.317 3.076 -4.697 1.00 97.25 68 HIS A CA 1
ATOM 547 C C . HIS A 1 68 ? 6.010 2.475 -4.140 1.00 97.25 68 HIS A C 1
ATOM 549 O O . HIS A 1 68 ? 5.699 1.298 -4.391 1.00 97.25 68 HIS A O 1
ATOM 555 N N . ILE A 1 69 ? 5.252 3.263 -3.370 1.00 97.62 69 ILE A N 1
ATOM 556 C CA . ILE A 1 69 ? 3.945 2.904 -2.811 1.00 97.62 69 ILE A CA 1
ATOM 557 C C . ILE A 1 69 ? 2.899 3.896 -3.335 1.00 97.62 69 ILE A C 1
ATOM 559 O O . ILE A 1 69 ? 3.020 5.097 -3.128 1.00 97.62 69 ILE A O 1
ATOM 563 N N . GLY A 1 70 ? 1.868 3.378 -3.999 1.00 97.25 70 GLY A N 1
ATOM 564 C CA . GLY A 1 70 ? 0.696 4.124 -4.457 1.00 97.25 70 GLY A CA 1
ATOM 565 C C . GLY A 1 70 ? -0.600 3.471 -3.975 1.00 97.25 70 GLY A C 1
ATOM 566 O O . GLY A 1 70 ? -0.605 2.731 -2.989 1.00 97.25 70 GLY A O 1
ATOM 567 N N . PHE A 1 71 ? -1.709 3.722 -4.666 1.00 97.25 71 PHE A N 1
ATOM 568 C CA . PHE A 1 71 ? -3.003 3.093 -4.395 1.00 97.25 71 PHE A CA 1
ATOM 569 C C . PHE A 1 71 ? -3.875 3.075 -5.654 1.00 97.25 71 PHE A C 1
ATOM 571 O O . PHE A 1 71 ? -3.624 3.824 -6.597 1.00 97.25 71 PHE A O 1
ATOM 578 N N . ARG A 1 72 ? -4.913 2.234 -5.649 1.00 97.25 72 ARG A N 1
ATOM 579 C CA . ARG A 1 72 ? -5.990 2.262 -6.645 1.00 97.25 72 ARG A CA 1
ATOM 580 C C . ARG A 1 72 ? -7.334 2.429 -5.948 1.00 97.25 72 ARG A C 1
ATOM 582 O O . ARG A 1 72 ? -7.523 1.921 -4.844 1.00 97.25 72 ARG A O 1
ATOM 589 N N . CYS A 1 73 ? -8.263 3.113 -6.602 1.00 96.00 73 CYS A N 1
ATOM 590 C CA . CYS A 1 73 ? -9.629 3.261 -6.113 1.00 96.00 73 CYS A CA 1
ATOM 591 C C . CYS A 1 73 ? -10.512 2.117 -6.619 1.00 96.00 73 CYS A C 1
ATOM 593 O O . CYS A 1 73 ? -10.284 1.569 -7.697 1.00 96.00 73 CYS A O 1
ATOM 595 N N . VAL A 1 74 ? -11.538 1.782 -5.840 1.00 94.69 74 VAL A N 1
ATOM 596 C CA . VAL A 1 74 ? -12.581 0.820 -6.206 1.00 94.69 74 VAL A CA 1
ATOM 597 C C . VAL A 1 74 ? -13.925 1.434 -5.825 1.00 94.69 74 VAL A C 1
ATOM 599 O O . VAL A 1 74 ? -14.046 2.019 -4.751 1.00 94.69 74 VAL A O 1
ATOM 602 N N . SER A 1 75 ? -14.920 1.306 -6.699 1.00 93.62 75 SER A N 1
ATOM 603 C CA . SER A 1 75 ? -16.322 1.638 -6.426 1.00 93.62 75 SER A CA 1
ATOM 604 C C . SER A 1 75 ? -17.133 0.339 -6.450 1.00 93.62 75 SER A C 1
ATOM 606 O O . SER A 1 75 ? -16.789 -0.570 -7.209 1.00 93.62 75 SER A O 1
ATOM 608 N N . ARG A 1 76 ? -18.126 0.220 -5.564 1.00 78.81 76 ARG A N 1
ATOM 609 C CA . ARG A 1 76 ? -19.022 -0.938 -5.450 1.00 78.81 76 ARG A CA 1
ATOM 610 C C . ARG A 1 76 ? -20.426 -0.547 -5.861 1.00 78.81 76 ARG A C 1
ATOM 612 O O . ARG A 1 76 ? -20.823 0.576 -5.485 1.00 78.81 76 ARG A O 1
#

Sequence (76 aa):
WEWTCDWYGSTRDTQPCCAADTYDPHQPQFKVPRRVIKGGSFLCADSYCMRYRPAARRPQQVDTGMSHIGFRCVSR